Protein AF-A0A5C8UH47-F1 (afdb_monomer_lite)

Secondary structure (DSSP, 8-state):
-------B--SSTTPPEEEEEPHHHHHHTT-SS-EEEEEEETTEEEEEEEEEEETTEEEEEE-HHHHHH-

Structure (mmCIF, N/CA/C/O backbone):
data_AF-A0A5C8UH47-F1
#
_entry.id   AF-A0A5C8UH47-F1
#
loop_
_atom_site.group_PDB
_atom_site.id
_atom_site.type_symbol
_atom_site.label_atom_id
_atom_site.label_alt_id
_atom_site.label_comp_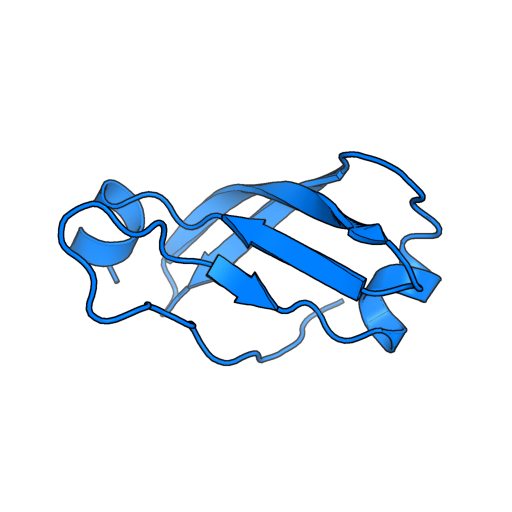id
_atom_site.label_asym_id
_atom_site.label_entity_id
_atom_site.label_seq_id
_atom_site.pdbx_PDB_ins_code
_atom_site.Cartn_x
_atom_site.Cartn_y
_atom_site.Cartn_z
_atom_site.occupancy
_atom_site.B_iso_or_equiv
_atom_site.auth_seq_id
_atom_site.auth_comp_id
_atom_site.auth_asym_id
_atom_site.auth_atom_id
_atom_site.pdbx_PDB_model_num
ATOM 1 N N . HIS A 1 1 ? -3.555 -4.519 -13.035 1.00 61.34 1 HIS A N 1
ATOM 2 C CA . HIS A 1 1 ? -2.839 -5.634 -12.382 1.00 61.34 1 HIS A CA 1
ATOM 3 C C . HIS A 1 1 ? -3.397 -5.860 -10.984 1.00 61.34 1 HIS A C 1
ATOM 5 O O . HIS A 1 1 ? -3.602 -4.889 -10.263 1.00 61.34 1 HIS A O 1
ATOM 11 N N . ARG A 1 2 ? -3.701 -7.112 -10.619 1.00 66.06 2 ARG A N 1
ATOM 12 C CA . ARG A 1 2 ? -4.137 -7.508 -9.270 1.00 66.06 2 ARG A CA 1
ATOM 13 C C . ARG A 1 2 ? -3.103 -8.484 -8.728 1.00 66.06 2 ARG A C 1
ATOM 15 O O . ARG A 1 2 ? -2.814 -9.473 -9.389 1.00 66.06 2 ARG A O 1
ATOM 22 N N . PHE A 1 3 ? -2.569 -8.210 -7.547 1.00 70.94 3 PHE A N 1
ATOM 23 C CA . PHE A 1 3 ? -1.669 -9.120 -6.848 1.00 70.94 3 PHE A CA 1
ATOM 24 C C . PHE A 1 3 ? -2.138 -9.286 -5.407 1.00 70.94 3 PHE A C 1
ATOM 26 O O . PHE A 1 3 ? -2.816 -8.415 -4.859 1.00 70.94 3 PHE A O 1
ATOM 33 N N . THR A 1 4 ? -1.774 -10.411 -4.807 1.00 70.06 4 THR A N 1
ATOM 34 C CA . THR A 1 4 ? -2.021 -10.691 -3.396 1.00 70.06 4 THR A CA 1
ATOM 35 C C . THR A 1 4 ? -0.681 -10.642 -2.684 1.00 70.06 4 THR A C 1
ATOM 37 O O . THR A 1 4 ? 0.283 -11.254 -3.139 1.00 70.06 4 THR A O 1
ATOM 40 N N . ALA A 1 5 ? -0.609 -9.902 -1.587 1.00 75.38 5 ALA A N 1
ATOM 41 C CA . ALA A 1 5 ? 0.587 -9.803 -0.766 1.00 75.38 5 ALA A CA 1
ATOM 42 C C . ALA A 1 5 ? 0.203 -9.817 0.712 1.00 75.38 5 ALA A C 1
ATOM 44 O O . ALA A 1 5 ? -0.923 -9.481 1.079 1.00 75.38 5 ALA A O 1
ATOM 45 N N . GLN A 1 6 ? 1.147 -10.236 1.550 1.00 77.62 6 GLN A N 1
ATOM 46 C CA . GLN A 1 6 ? 0.934 -10.328 2.987 1.00 77.62 6 GLN A CA 1
ATOM 47 C C . GLN A 1 6 ? 1.119 -8.962 3.641 1.00 77.62 6 GLN A C 1
ATOM 49 O O . GLN A 1 6 ? 2.047 -8.223 3.324 1.00 77.62 6 GLN A O 1
ATOM 54 N N . LEU A 1 7 ? 0.223 -8.629 4.563 1.00 78.62 7 LEU A N 1
ATOM 55 C CA . LEU A 1 7 ? 0.325 -7.419 5.362 1.00 78.62 7 LEU A CA 1
ATOM 56 C C . LEU A 1 7 ? 1.391 -7.628 6.443 1.00 78.62 7 LEU A C 1
ATOM 58 O O . LEU A 1 7 ? 1.187 -8.404 7.374 1.00 78.62 7 LEU A O 1
ATOM 62 N N . THR A 1 8 ? 2.512 -6.921 6.338 1.00 80.94 8 THR A N 1
ATOM 63 C CA . THR A 1 8 ? 3.587 -6.987 7.328 1.00 80.94 8 THR A CA 1
ATOM 64 C C . THR A 1 8 ? 3.382 -5.902 8.374 1.00 80.94 8 THR A C 1
ATOM 66 O O . THR A 1 8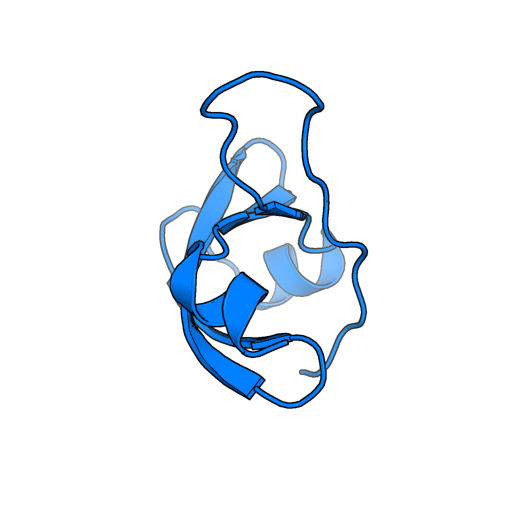 ? 3.372 -4.699 8.086 1.00 80.94 8 THR A O 1
ATOM 69 N N . ARG A 1 9 ? 3.234 -6.330 9.627 1.00 78.12 9 ARG A N 1
ATOM 70 C CA . ARG A 1 9 ? 3.221 -5.447 10.790 1.00 78.12 9 ARG A CA 1
ATOM 71 C C . ARG A 1 9 ? 4.336 -5.872 11.745 1.00 78.12 9 ARG A C 1
ATOM 73 O O . ARG A 1 9 ? 4.249 -6.961 12.300 1.00 78.12 9 ARG A O 1
ATOM 80 N N . PRO A 1 10 ? 5.351 -5.027 11.975 1.00 75.06 10 PRO A N 1
ATOM 81 C CA . PRO A 1 10 ? 6.304 -5.261 13.051 1.00 75.06 10 PRO A CA 1
ATOM 82 C C . PRO A 1 10 ? 5.600 -5.157 14.410 1.00 75.06 10 PRO A C 1
ATOM 84 O O . PRO A 1 10 ? 4.781 -4.255 14.610 1.00 75.06 10 PRO A O 1
ATOM 87 N N . ASP A 1 11 ? 5.958 -6.017 15.363 1.00 71.19 11 ASP A N 1
ATOM 88 C CA . ASP A 1 11 ? 5.411 -6.029 16.734 1.00 71.19 11 ASP A CA 1
ATOM 89 C C . ASP A 1 11 ? 5.990 -4.903 17.626 1.00 71.19 11 ASP A C 1
ATOM 91 O O . ASP A 1 11 ? 6.151 -5.029 18.833 1.00 71.19 11 ASP A O 1
ATOM 95 N N . MET A 1 12 ? 6.345 -3.761 17.028 1.00 70.94 12 MET A N 1
ATOM 96 C CA . MET A 1 12 ? 6.844 -2.586 17.745 1.00 70.94 12 MET A CA 1
ATOM 97 C C . MET A 1 12 ? 5.726 -1.565 17.971 1.00 70.94 12 MET A C 1
ATOM 99 O O . MET A 1 12 ? 4.926 -1.262 17.077 1.00 70.94 12 MET A O 1
ATOM 103 N N . LYS A 1 13 ? 5.697 -0.965 19.168 1.00 66.00 13 LYS A N 1
ATOM 104 C CA . LYS A 1 13 ? 4.828 0.180 19.480 1.00 66.00 13 LYS A CA 1
ATOM 105 C C . LYS A 1 13 ? 5.127 1.319 18.493 1.00 66.00 13 LYS A C 1
ATOM 107 O O . LYS A 1 13 ? 6.227 1.852 18.478 1.00 66.00 13 LYS A O 1
ATOM 112 N N . GLY A 1 14 ? 4.143 1.676 17.665 1.00 68.19 14 GLY A N 1
ATOM 113 C CA . GLY A 1 14 ? 4.278 2.727 16.645 1.00 68.19 14 GLY A CA 1
ATOM 114 C C . GLY A 1 14 ? 4.778 2.255 15.275 1.00 68.19 14 GLY A C 1
ATOM 115 O O . GLY A 1 14 ? 4.941 3.085 14.383 1.00 68.19 14 GLY A O 1
ATOM 116 N N . ALA A 1 15 ? 4.983 0.950 15.068 1.00 71.19 15 ALA A N 1
ATOM 117 C CA . ALA A 1 15 ? 5.394 0.432 13.770 1.00 71.19 15 ALA A CA 1
ATOM 118 C C . ALA A 1 15 ? 4.327 0.655 12.692 1.00 71.19 15 ALA A C 1
ATOM 120 O O . ALA A 1 15 ? 3.129 0.418 12.893 1.00 71.19 15 ALA A O 1
ATOM 121 N N . TRP A 1 16 ? 4.785 1.091 11.522 1.00 74.94 16 TRP A N 1
ATOM 122 C CA . TRP A 1 16 ? 3.926 1.280 10.364 1.00 74.94 16 TRP A CA 1
ATOM 123 C C . TRP A 1 16 ? 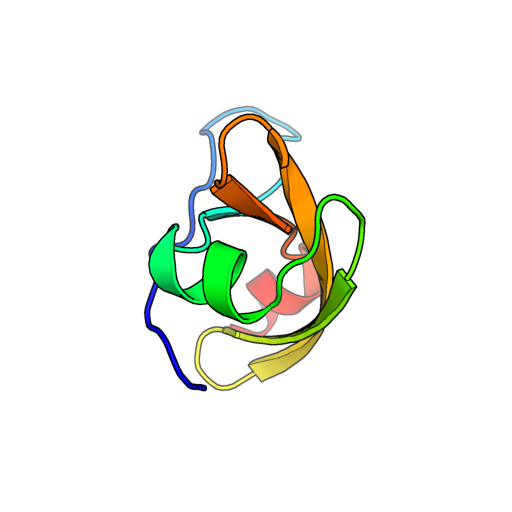3.582 -0.085 9.783 1.00 74.94 16 TRP A C 1
ATOM 125 O O . TRP A 1 16 ? 4.425 -0.975 9.697 1.00 74.94 16 TRP A O 1
ATOM 135 N N . THR A 1 17 ? 2.319 -0.266 9.417 1.00 83.31 17 THR A N 1
ATOM 136 C CA . THR A 1 17 ? 1.885 -1.461 8.698 1.00 83.31 17 THR A CA 1
ATOM 137 C C . THR A 1 17 ? 2.149 -1.238 7.218 1.00 83.31 17 THR A C 1
ATOM 139 O O . THR A 1 17 ? 1.751 -0.208 6.671 1.00 83.31 17 THR A O 1
ATOM 142 N N . P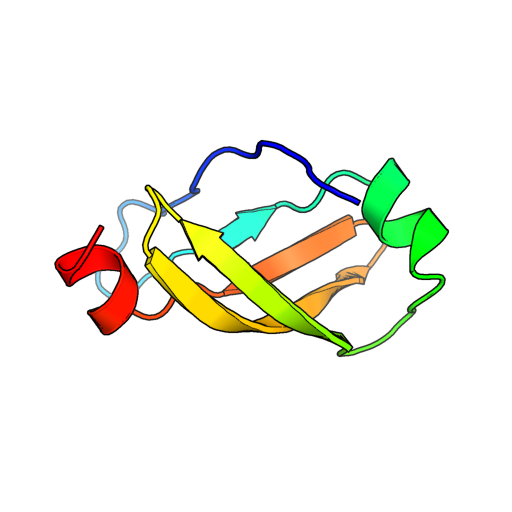HE A 1 18 ? 2.826 -2.179 6.572 1.00 84.38 18 PHE A N 1
ATOM 143 C CA . PHE A 1 18 ? 3.167 -2.069 5.161 1.00 84.38 18 PHE A CA 1
ATOM 144 C C . PHE A 1 18 ? 2.953 -3.391 4.435 1.00 84.38 18 PHE A C 1
ATOM 146 O O . PHE A 1 18 ? 3.005 -4.467 5.024 1.00 84.38 18 PHE A O 1
ATOM 153 N N . VAL A 1 19 ? 2.703 -3.301 3.137 1.00 84.19 19 VAL A N 1
ATOM 154 C CA . VAL A 1 19 ? 2.589 -4.450 2.243 1.00 84.19 19 VAL A CA 1
ATOM 155 C C . VAL A 1 19 ? 3.790 -4.419 1.303 1.00 84.19 19 VAL A C 1
ATOM 157 O O . VAL A 1 19 ? 3.930 -3.438 0.566 1.00 84.19 19 VAL A O 1
ATOM 160 N N . PRO A 1 20 ? 4.666 -5.437 1.309 1.00 82.69 20 PRO A N 1
ATOM 161 C CA . PRO A 1 20 ? 5.702 -5.563 0.302 1.00 82.69 20 PRO A CA 1
ATOM 162 C C . PRO A 1 20 ? 5.050 -5.874 -1.047 1.00 82.69 20 PRO A C 1
ATOM 164 O O . PRO A 1 20 ? 4.241 -6.793 -1.184 1.00 82.69 20 PRO A O 1
ATOM 167 N N . VAL A 1 21 ? 5.391 -5.077 -2.047 1.00 80.38 21 VAL A N 1
ATOM 168 C CA . VAL A 1 21 ? 4.958 -5.272 -3.425 1.00 80.38 21 VAL A CA 1
ATOM 169 C C . VAL A 1 21 ? 5.956 -6.211 -4.094 1.00 80.38 21 VAL A C 1
ATOM 171 O O . VAL A 1 21 ? 7.161 -5.956 -4.021 1.00 80.38 21 VAL A O 1
ATOM 174 N N . PRO A 1 22 ? 5.493 -7.279 -4.764 1.00 76.62 22 PRO A N 1
ATOM 175 C CA . PRO A 1 22 ? 6.385 -8.182 -5.474 1.00 76.62 22 PRO A CA 1
ATOM 176 C C . PRO A 1 22 ? 7.166 -7.441 -6.568 1.00 76.62 22 PRO A C 1
ATOM 178 O O . PRO A 1 22 ? 6.647 -6.522 -7.212 1.00 76.62 22 PRO A O 1
ATOM 181 N N . ALA A 1 23 ? 8.412 -7.867 -6.795 1.00 73.31 23 ALA A N 1
ATOM 182 C CA . ALA A 1 23 ? 9.314 -7.248 -7.767 1.00 73.31 23 ALA A CA 1
ATOM 183 C C . ALA A 1 23 ? 8.712 -7.201 -9.183 1.00 73.31 23 ALA A C 1
ATOM 185 O O . ALA A 1 23 ? 8.827 -6.185 -9.849 1.00 73.31 23 ALA A O 1
ATOM 186 N N . ALA A 1 24 ? 7.947 -8.223 -9.585 1.00 75.19 24 ALA A N 1
ATOM 187 C CA . ALA A 1 24 ? 7.267 -8.255 -10.883 1.00 75.19 24 ALA A CA 1
ATOM 188 C C . ALA A 1 24 ? 6.317 -7.060 -11.102 1.00 75.19 24 ALA A C 1
ATOM 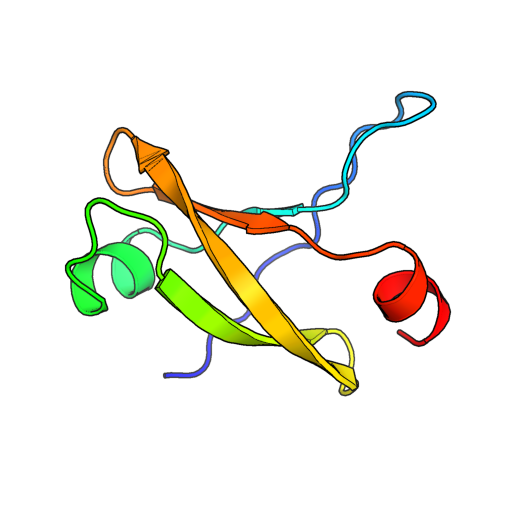190 O O . ALA A 1 24 ? 6.332 -6.437 -12.156 1.00 75.19 24 ALA A O 1
ATOM 191 N N . VAL A 1 25 ? 5.523 -6.696 -10.086 1.00 75.31 25 VAL A N 1
ATOM 192 C CA . VAL A 1 25 ? 4.619 -5.532 -10.165 1.00 75.31 25 VAL A CA 1
ATOM 193 C C . VAL A 1 25 ? 5.425 -4.237 -10.098 1.00 75.31 25 VAL A C 1
ATOM 195 O O . VAL A 1 25 ? 5.122 -3.272 -10.788 1.00 75.31 25 VAL A O 1
ATOM 198 N N . SER A 1 26 ? 6.477 -4.217 -9.284 1.00 75.44 26 SER A N 1
ATOM 199 C CA . SER A 1 26 ? 7.383 -3.072 -9.170 1.00 75.44 26 SER A CA 1
ATOM 200 C C . SER A 1 26 ? 8.098 -2.741 -10.485 1.00 75.44 26 SER A C 1
ATOM 202 O O . SER A 1 26 ? 8.190 -1.568 -10.844 1.00 75.44 26 SER A O 1
ATOM 204 N N . GLU A 1 27 ? 8.581 -3.758 -11.203 1.00 74.56 27 GLU A N 1
ATOM 205 C CA . GLU A 1 27 ? 9.199 -3.630 -12.527 1.00 74.56 27 GLU A CA 1
ATOM 206 C C . GLU A 1 27 ? 8.186 -3.210 -13.589 1.00 74.56 27 GLU A C 1
ATOM 208 O O . GLU A 1 27 ? 8.492 -2.350 -14.410 1.00 74.56 27 GLU A O 1
ATOM 213 N N . GLU A 1 28 ? 6.965 -3.745 -13.539 1.00 73.62 28 GLU A N 1
ATOM 214 C CA . GLU A 1 28 ? 5.898 -3.399 -14.482 1.00 73.62 28 GLU A CA 1
ATOM 215 C C . GLU A 1 28 ? 5.450 -1.937 -14.351 1.00 73.62 28 GLU A C 1
ATOM 217 O O . GLU A 1 28 ? 5.193 -1.265 -15.349 1.00 73.62 28 GLU A O 1
ATOM 222 N N . PHE A 1 29 ? 5.430 -1.398 -13.128 1.00 69.25 29 PHE A N 1
ATOM 223 C CA . PHE A 1 29 ? 5.216 0.035 -12.914 1.00 69.25 29 PHE A CA 1
ATOM 224 C C . PHE A 1 29 ? 6.429 0.891 -13.315 1.00 69.25 29 PHE A C 1
ATOM 226 O O . PHE A 1 29 ? 6.295 2.113 -13.398 1.00 69.25 29 PHE A O 1
ATOM 233 N N . GLY A 1 30 ? 7.603 0.287 -13.545 1.00 62.19 30 GLY A N 1
ATOM 234 C CA . GLY A 1 30 ? 8.828 0.963 -13.997 1.00 62.19 30 GLY A CA 1
ATOM 235 C C . GLY A 1 30 ? 9.305 2.088 -13.075 1.00 62.19 30 GLY A C 1
ATOM 236 O O . GLY A 1 30 ? 10.145 2.909 -13.453 1.00 62.19 30 GLY A O 1
ATOM 237 N N . ALA A 1 31 ? 8.745 2.178 -11.871 1.00 62.59 31 ALA A N 1
ATOM 238 C CA . ALA A 1 31 ? 8.875 3.354 -11.046 1.00 62.59 31 ALA A CA 1
ATOM 239 C C . ALA A 1 31 ? 10.071 3.212 -10.115 1.00 62.59 31 ALA A C 1
ATOM 241 O O . ALA A 1 31 ? 10.139 2.329 -9.273 1.00 62.59 31 ALA A O 1
ATOM 242 N N . LYS A 1 32 ? 11.022 4.134 -10.234 1.00 62.41 32 LYS A N 1
ATOM 243 C CA . LYS A 1 32 ? 12.126 4.290 -9.274 1.00 62.41 32 LYS A CA 1
ATOM 244 C C . LYS A 1 32 ? 11.766 5.252 -8.134 1.00 62.41 32 LYS A C 1
ATOM 246 O O . LYS A 1 32 ? 12.650 5.769 -7.460 1.00 62.41 32 LYS A O 1
ATOM 251 N N . GLY A 1 33 ? 10.478 5.548 -7.953 1.00 71.50 33 GLY A N 1
ATOM 252 C CA . GLY A 1 33 ? 10.003 6.642 -7.112 1.00 71.50 33 GLY A CA 1
ATOM 253 C C . GLY A 1 33 ? 8.650 6.367 -6.468 1.00 71.50 33 GLY A C 1
ATOM 254 O O . GLY A 1 33 ? 8.155 5.244 -6.448 1.00 71.50 33 GLY A O 1
ATOM 255 N N . ARG A 1 34 ? 8.052 7.415 -5.901 1.00 76.75 34 ARG A N 1
ATOM 256 C CA . ARG A 1 34 ? 6.756 7.325 -5.228 1.00 76.75 34 ARG A CA 1
ATOM 257 C C . ARG A 1 34 ? 5.628 7.296 -6.259 1.00 76.75 34 ARG A C 1
ATOM 259 O O . ARG A 1 34 ? 5.382 8.303 -6.919 1.00 76.75 34 ARG A O 1
ATOM 266 N N . VAL A 1 35 ? 4.910 6.179 -6.350 1.00 78.50 35 VAL A N 1
ATOM 267 C CA . VAL A 1 35 ? 3.770 6.027 -7.267 1.00 78.50 35 VAL A CA 1
ATOM 268 C C . VAL A 1 35 ? 2.465 6.131 -6.486 1.00 78.50 35 VAL A C 1
ATOM 270 O O . VAL A 1 35 ? 2.249 5.345 -5.561 1.00 78.50 35 VAL A O 1
ATOM 273 N N . PRO A 1 36 ? 1.569 7.075 -6.811 1.00 82.19 36 PRO A N 1
ATOM 274 C CA . PRO A 1 36 ? 0.225 7.068 -6.255 1.00 82.19 36 PRO A CA 1
ATOM 275 C C . PRO A 1 36 ? -0.545 5.862 -6.805 1.00 82.19 36 PRO A C 1
ATOM 277 O O . PRO A 1 36 ? -0.679 5.705 -8.016 1.00 82.19 36 PRO A O 1
ATOM 280 N N . VAL A 1 37 ? -1.066 5.018 -5.917 1.00 80.06 37 VAL A N 1
ATOM 281 C CA . VAL A 1 37 ? -1.798 3.800 -6.280 1.00 80.06 37 VAL A CA 1
ATOM 282 C C . VAL A 1 37 ? -3.097 3.700 -5.491 1.00 80.06 37 VAL A C 1
ATOM 284 O O . VAL A 1 37 ? -3.206 4.183 -4.363 1.00 80.06 37 VAL A O 1
ATOM 287 N N . THR A 1 38 ? -4.088 3.041 -6.073 1.00 83.31 38 THR A N 1
ATOM 288 C CA . THR A 1 38 ? -5.288 2.625 -5.347 1.00 83.31 38 THR A CA 1
ATOM 289 C C . THR A 1 38 ? -5.098 1.164 -4.966 1.00 83.31 38 THR A C 1
ATOM 291 O O . THR A 1 38 ? -5.007 0.308 -5.843 1.00 83.31 38 THR A O 1
ATOM 294 N N . ALA A 1 39 ? -4.979 0.888 -3.671 1.00 78.25 39 ALA A N 1
ATOM 295 C CA . ALA A 1 39 ? -4.840 -0.464 -3.141 1.00 78.25 39 ALA A CA 1
ATOM 296 C C . ALA A 1 39 ? -6.155 -0.896 -2.488 1.00 78.25 39 ALA A C 1
ATOM 298 O O . ALA A 1 39 ? -6.932 -0.055 -2.050 1.00 78.25 39 ALA A O 1
ATOM 299 N N . ALA A 1 40 ? -6.406 -2.199 -2.407 1.00 80.00 40 ALA A N 1
ATOM 300 C CA . ALA A 1 40 ? -7.530 -2.737 -1.655 1.00 80.00 40 ALA A CA 1
ATOM 301 C C . ALA A 1 40 ? -7.028 -3.797 -0.675 1.00 80.00 40 ALA A C 1
ATOM 303 O O . ALA A 1 40 ? -6.338 -4.730 -1.085 1.00 80.00 40 ALA A O 1
ATOM 304 N N . VAL A 1 41 ? -7.358 -3.648 0.607 1.00 76.50 41 VAL A N 1
ATOM 305 C CA . VAL A 1 41 ? -7.020 -4.610 1.670 1.00 76.50 41 VAL A CA 1
ATOM 306 C C . VAL A 1 41 ? -8.335 -5.134 2.240 1.00 76.50 41 VAL A C 1
ATOM 308 O O . VAL A 1 41 ? -9.201 -4.336 2.573 1.00 76.50 41 VAL A O 1
ATOM 311 N N . ASN A 1 42 ? -8.519 -6.459 2.268 1.00 74.62 42 ASN A N 1
ATOM 312 C CA . ASN A 1 42 ? -9.770 -7.129 2.676 1.00 74.62 42 ASN A CA 1
ATOM 313 C C . ASN A 1 42 ? -11.057 -6.557 2.041 1.00 74.62 42 ASN A C 1
ATOM 315 O O . ASN A 1 42 ? -12.119 -6.552 2.648 1.00 74.62 42 ASN A O 1
ATOM 319 N N . GLY A 1 43 ? -10.982 -6.071 0.797 1.00 77.06 43 GLY A N 1
ATOM 320 C CA . GLY A 1 43 ? -12.134 -5.488 0.092 1.00 77.06 43 GLY A CA 1
ATOM 321 C C . GLY A 1 43 ? -12.344 -3.989 0.331 1.00 77.06 43 GLY A C 1
ATOM 322 O O . GLY A 1 43 ? -13.131 -3.374 -0.385 1.00 77.06 43 GLY A O 1
ATOM 323 N N . VAL A 1 44 ? -11.588 -3.368 1.240 1.00 80.38 44 VAL A N 1
ATOM 324 C CA . VAL A 1 44 ? -11.588 -1.915 1.443 1.00 80.38 44 VAL A CA 1
ATOM 325 C C . VAL A 1 44 ? -10.593 -1.276 0.483 1.00 80.38 44 VAL A C 1
ATOM 327 O O . VAL A 1 44 ? -9.378 -1.396 0.659 1.00 80.38 44 VAL A O 1
ATOM 330 N N . ALA A 1 45 ? -11.099 -0.607 -0.552 1.00 83.31 45 ALA A N 1
ATOM 331 C CA . ALA A 1 45 ? -10.283 0.171 -1.477 1.00 83.31 45 ALA A CA 1
ATOM 332 C C . ALA A 1 45 ? -9.875 1.512 -0.848 1.00 83.31 45 ALA A C 1
ATOM 334 O O . ALA A 1 45 ? -10.702 2.240 -0.305 1.00 83.31 45 ALA A O 1
ATOM 335 N N . PHE A 1 46 ? -8.598 1.867 -0.955 1.00 83.62 46 PHE A N 1
ATOM 336 C CA . PHE A 1 46 ? -8.050 3.114 -0.444 1.00 83.62 46 PHE A CA 1
ATOM 337 C C . PHE A 1 46 ? -6.943 3.647 -1.347 1.00 83.62 46 PHE A C 1
ATOM 339 O O . PHE A 1 46 ? -6.199 2.910 -2.001 1.00 83.62 46 PHE A O 1
ATOM 346 N N . ARG A 1 47 ? -6.816 4.971 -1.368 1.00 84.88 47 ARG A N 1
ATOM 347 C CA . ARG A 1 47 ? -5.750 5.648 -2.098 1.00 84.88 47 ARG A CA 1
ATOM 348 C C . ARG A 1 47 ? -4.512 5.726 -1.216 1.00 84.88 47 ARG A C 1
ATOM 350 O O . ARG A 1 47 ? -4.561 6.245 -0.104 1.00 84.88 47 ARG A O 1
ATOM 357 N N . THR A 1 48 ? -3.398 5.217 -1.715 1.00 84.19 48 THR A N 1
ATOM 358 C CA . THR A 1 48 ? -2.115 5.208 -1.013 1.00 84.19 48 THR A CA 1
ATOM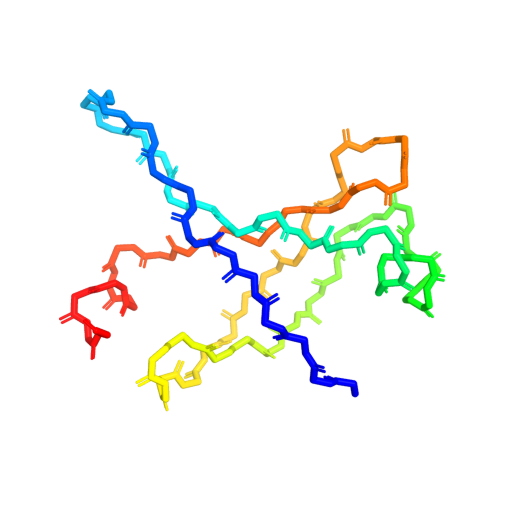 359 C C . THR A 1 48 ? -0.980 5.484 -1.993 1.00 84.19 48 THR A C 1
ATOM 361 O O . THR A 1 48 ? -1.189 5.838 -3.153 1.00 84.19 48 THR A O 1
ATOM 364 N N . SER A 1 49 ? 0.251 5.436 -1.511 1.00 81.62 49 SER A N 1
ATOM 365 C CA . SER A 1 49 ? 1.443 5.597 -2.327 1.00 81.62 49 SER A CA 1
ATOM 366 C C . SER A 1 49 ? 2.325 4.376 -2.153 1.00 81.62 49 SER A C 1
ATOM 368 O O . SER A 1 49 ? 2.648 3.990 -1.030 1.00 81.62 49 SER A O 1
ATOM 370 N N . MET A 1 50 ? 2.722 3.795 -3.273 1.00 81.75 50 MET A N 1
ATOM 371 C CA . MET A 1 50 ? 3.776 2.807 -3.329 1.00 81.75 50 MET A CA 1
ATOM 372 C C . MET A 1 50 ? 5.119 3.542 -3.226 1.00 81.75 50 MET A C 1
ATOM 374 O O . MET A 1 50 ? 5.381 4.486 -3.974 1.00 81.75 50 MET A O 1
ATOM 378 N N . LEU A 1 51 ? 5.940 3.150 -2.259 1.00 81.69 51 LEU A N 1
ATOM 379 C CA . LEU A 1 51 ? 7.253 3.719 -1.975 1.00 81.69 51 LEU A CA 1
ATOM 380 C C . LEU A 1 51 ? 8.323 2.732 -2.433 1.00 81.69 51 LEU A C 1
ATOM 382 O O . LEU A 1 51 ? 8.290 1.568 -2.039 1.00 81.69 51 LEU A O 1
ATOM 386 N N . ALA A 1 52 ? 9.270 3.183 -3.252 1.00 80.19 52 ALA A N 1
ATOM 387 C CA . ALA A 1 52 ? 10.396 2.357 -3.669 1.00 80.19 52 ALA A CA 1
ATOM 388 C C . ALA A 1 52 ? 11.337 2.132 -2.478 1.00 80.19 52 ALA A C 1
ATOM 390 O O . ALA A 1 52 ? 11.833 3.089 -1.886 1.00 80.19 52 ALA A O 1
ATOM 391 N N . GLN A 1 53 ? 11.589 0.869 -2.134 1.00 73.81 53 GLN A N 1
ATOM 392 C CA . GLN A 1 53 ? 12.511 0.475 -1.065 1.00 73.81 53 GLN A CA 1
ATOM 393 C C . GLN A 1 53 ? 13.959 0.310 -1.578 1.00 73.81 53 GLN A C 1
ATOM 395 O O . GLN A 1 53 ? 14.850 -0.071 -0.824 1.00 73.81 53 GLN A O 1
ATOM 400 N N . GLY A 1 54 ? 14.211 0.599 -2.859 1.00 64.56 54 GLY A N 1
ATOM 401 C CA . GLY A 1 54 ? 15.484 0.307 -3.520 1.00 64.56 54 GLY A CA 1
ATOM 402 C C . GLY A 1 54 ? 15.610 -1.174 -3.900 1.00 64.56 54 GLY A C 1
ATOM 403 O O . GLY A 1 54 ? 14.958 -2.041 -3.324 1.00 64.56 54 GLY A O 1
ATOM 404 N N . GLY A 1 55 ? 16.404 -1.470 -4.933 1.00 66.94 55 GLY A N 1
ATOM 405 C CA . GLY A 1 55 ? 16.635 -2.850 -5.392 1.00 66.94 55 GLY A CA 1
ATOM 406 C C . GLY A 1 55 ? 15.451 -3.522 -6.103 1.00 66.94 55 GLY A C 1
ATOM 407 O O . GLY A 1 55 ? 15.371 -4.743 -6.113 1.00 66.94 55 GLY A O 1
ATOM 408 N N . GLY A 1 56 ? 14.514 -2.751 -6.670 1.00 69.25 56 GLY A N 1
ATOM 409 C CA . GLY A 1 56 ? 13.358 -3.292 -7.405 1.00 69.25 56 GLY A CA 1
ATOM 410 C C . GLY A 1 56 ? 12.183 -3.725 -6.523 1.00 69.25 56 GLY A C 1
ATOM 411 O O . GLY A 1 56 ? 11.199 -4.253 -7.030 1.00 69.25 56 GLY A O 1
ATOM 412 N N . SER A 1 57 ? 12.254 -3.479 -5.213 1.00 74.50 57 SER A N 1
ATOM 413 C CA . SER A 1 57 ? 11.140 -3.712 -4.291 1.00 74.50 57 SER A CA 1
ATOM 414 C C . SER A 1 57 ? 10.429 -2.411 -3.954 1.00 74.50 57 SER A C 1
ATOM 416 O O . SER A 1 57 ? 11.063 -1.372 -3.753 1.00 74.50 57 SER A O 1
ATOM 418 N N . HIS A 1 58 ? 9.109 -2.482 -3.828 1.00 83.94 58 HIS A N 1
ATOM 419 C CA . HIS A 1 58 ? 8.313 -1.398 -3.280 1.00 83.94 58 HIS A CA 1
ATOM 420 C C . HIS A 1 58 ? 7.542 -1.848 -2.049 1.00 83.94 58 HIS A C 1
ATOM 422 O O . HIS A 1 58 ? 7.273 -3.030 -1.850 1.00 83.94 58 HIS A O 1
ATOM 428 N N . ILE A 1 59 ? 7.140 -0.879 -1.240 1.00 83.75 59 ILE A N 1
ATOM 429 C CA . ILE A 1 59 ? 6.255 -1.079 -0.104 1.00 83.75 59 ILE A CA 1
ATOM 430 C C . ILE A 1 59 ? 5.062 -0.141 -0.216 1.00 83.75 59 ILE A C 1
ATOM 432 O O . ILE A 1 59 ? 5.180 1.011 -0.631 1.00 83.75 59 ILE A O 1
ATOM 436 N N . ILE A 1 60 ? 3.895 -0.627 0.173 1.00 84.38 60 ILE A N 1
ATOM 437 C CA . ILE A 1 60 ? 2.694 0.187 0.312 1.00 84.38 60 ILE A CA 1
ATOM 438 C C . ILE A 1 60 ? 2.441 0.369 1.798 1.00 84.38 60 ILE A C 1
ATOM 440 O O . ILE A 1 60 ? 2.188 -0.603 2.504 1.00 84.38 60 ILE A O 1
ATOM 444 N N . ALA A 1 61 ? 2.481 1.608 2.278 1.00 82.31 61 ALA A N 1
ATOM 445 C CA . ALA A 1 61 ? 2.064 1.900 3.642 1.00 82.31 61 ALA A CA 1
ATOM 446 C C . ALA A 1 61 ? 0.534 1.796 3.751 1.00 82.31 61 ALA A C 1
ATOM 448 O O . ALA A 1 61 ? -0.208 2.364 2.939 1.00 82.31 61 ALA A O 1
ATOM 449 N N . VAL A 1 62 ? 0.065 1.077 4.770 1.00 81.56 62 VAL A N 1
ATOM 450 C CA . VAL A 1 62 ? -1.355 0.948 5.099 1.00 81.56 62 VAL A CA 1
ATOM 451 C C . VAL A 1 62 ? -1.632 1.775 6.344 1.00 81.56 62 VAL A C 1
ATOM 453 O O . VAL A 1 62 ? -1.061 1.549 7.412 1.00 81.56 62 VAL A O 1
ATOM 456 N N . ASN A 1 63 ? -2.518 2.757 6.197 1.00 79.50 63 ASN A N 1
ATOM 457 C CA . ASN A 1 63 ? -2.933 3.597 7.311 1.00 79.50 63 ASN A CA 1
ATOM 458 C C . ASN A 1 63 ? -3.720 2.788 8.344 1.00 79.50 63 ASN A C 1
ATOM 460 O O . ASN A 1 63 ? -4.492 1.892 8.000 1.00 79.50 63 ASN A O 1
ATOM 464 N N . LYS A 1 64 ? -3.585 3.171 9.620 1.00 75.12 64 LYS A N 1
ATOM 465 C CA . LYS A 1 64 ? -4.330 2.552 10.726 1.00 75.12 64 LYS A CA 1
ATOM 466 C C . LYS A 1 64 ? -5.843 2.562 10.476 1.00 75.12 64 LYS A C 1
ATOM 468 O O . LYS A 1 64 ? -6.485 1.560 10.742 1.00 75.12 64 LYS A O 1
ATOM 473 N N . ASN A 1 65 ? -6.375 3.648 9.915 1.00 75.25 65 ASN A N 1
ATOM 474 C CA . ASN A 1 65 ? -7.804 3.777 9.634 1.00 75.25 65 ASN A CA 1
ATOM 475 C C . ASN A 1 65 ? -8.312 2.713 8.645 1.00 75.25 65 ASN A C 1
ATOM 477 O O . ASN A 1 65 ? -9.375 2.152 8.857 1.00 75.25 65 ASN A O 1
ATOM 481 N N . ILE A 1 66 ? -7.521 2.375 7.620 1.00 77.69 66 ILE A N 1
ATOM 482 C CA . ILE A 1 66 ? -7.863 1.301 6.677 1.00 77.69 66 ILE A CA 1
ATOM 483 C C . ILE A 1 66 ? -7.774 -0.059 7.357 1.00 77.69 66 ILE A C 1
ATOM 485 O O . ILE A 1 66 ? -8.640 -0.896 7.157 1.00 77.69 66 ILE A O 1
ATOM 489 N N . ARG A 1 67 ? -6.762 -0.265 8.206 1.00 70.19 67 ARG A N 1
ATOM 490 C CA . ARG A 1 67 ? -6.637 -1.491 9.003 1.00 70.19 67 ARG A CA 1
ATOM 491 C C . ARG A 1 67 ? -7.808 -1.688 9.970 1.00 70.19 67 ARG A C 1
ATOM 493 O O . ARG A 1 67 ? -8.156 -2.820 10.238 1.00 70.19 67 ARG A O 1
ATOM 500 N N . GLU A 1 68 ? -8.373 -0.617 10.522 1.00 73.06 68 GLU A N 1
ATOM 501 C CA . GLU A 1 68 ? -9.555 -0.697 11.395 1.00 73.06 68 GLU A CA 1
ATOM 502 C C . GLU A 1 68 ? -10.853 -0.966 10.618 1.00 73.06 68 GLU A C 1
ATOM 504 O O . GLU A 1 68 ? -11.827 -1.407 11.217 1.00 73.06 68 GLU A O 1
ATOM 509 N N . GLN A 1 69 ? -10.870 -0.721 9.303 1.00 68.19 69 GLN A N 1
ATOM 510 C CA . GLN A 1 69 ? -12.004 -1.028 8.424 1.00 68.19 69 GLN A CA 1
ATOM 511 C C . GLN A 1 69 ? -11.905 -2.410 7.752 1.00 68.19 69 GLN A C 1
ATOM 513 O O . GLN A 1 69 ? -12.887 -2.858 7.166 1.00 68.19 69 GLN A O 1
ATOM 518 N N . ALA A 1 70 ? -10.728 -3.042 7.793 1.00 58.12 70 ALA A N 1
ATOM 519 C CA . ALA A 1 70 ? -10.368 -4.262 7.069 1.00 58.12 70 ALA A CA 1
ATOM 520 C C . ALA A 1 70 ? -10.373 -5.516 7.951 1.00 58.12 70 ALA A C 1
ATOM 522 O O . ALA A 1 70 ? -10.172 -5.400 9.178 1.00 58.12 70 ALA A O 1
#

pLDDT: mean 75.64, std 6.58, range [58.12, 84.88]

Foldseek 3Di:
DDDDFDFDFDPDDPTWIKTKDDLVVLVVVVDPAWAFDFDADPNRTDIWIWGHPPPSITMTTDDPVNVVVD

Organism: NCBI:txid2594790

InterPro domains:
  IPR015018 Protein of unknown function DUF1905 [PF08922] (3-69)
  IPR037079 AF2212/PG0164-like superfamily [G3DSA:2.40.30.100] (1-70)

Radius of gyration: 11.84 Å; chains: 1; bounding box: 29×18×34 Å

Sequence (70 aa):
HRFTAQLTRPDMKGAWTFVPVPAAVSEEFGAKGRVPVTAAVNGVAFRTSMLAQGGGSHIIAVNKNIREQA